Protein AF-A0AAQ3PDD6-F1 (afdb_monomer_lite)

Structure (mmCIF, N/CA/C/O backbone):
data_AF-A0AAQ3PDD6-F1
#
_entry.id   AF-A0AAQ3PDD6-F1
#
loop_
_atom_site.group_PDB
_atom_site.id
_atom_site.type_symbol
_atom_site.label_atom_id
_atom_site.label_alt_id
_atom_site.label_comp_id
_atom_site.label_asym_id
_atom_site.label_entity_id
_atom_site.label_seq_id
_atom_site.pdbx_PDB_ins_code
_atom_site.Cartn_x
_atom_site.Cartn_y
_atom_site.Cartn_z
_atom_site.occupancy
_atom_site.B_iso_or_equiv
_atom_site.auth_seq_id
_atom_site.auth_comp_id
_atom_site.auth_asym_id
_atom_site.auth_atom_id
_atom_site.pdbx_PDB_model_num
ATOM 1 N N . SER A 1 1 ? -34.899 0.647 69.703 1.00 75.62 1 SER A N 1
ATOM 2 C CA . SER A 1 1 ? -33.914 -0.409 70.017 1.00 75.62 1 SER A CA 1
ATOM 3 C C . SER A 1 1 ? -32.731 -0.296 69.057 1.00 75.62 1 SER A C 1
ATOM 5 O O . SER A 1 1 ? -32.935 -0.234 67.849 1.00 75.62 1 SER A O 1
ATOM 7 N N . GLN A 1 2 ? -31.490 -0.212 69.555 1.00 91.44 2 GLN A N 1
ATOM 8 C CA . GLN A 1 2 ? -30.294 -0.058 68.699 1.00 91.44 2 GLN A CA 1
ATOM 9 C C . GLN A 1 2 ? -30.112 -1.220 67.702 1.00 91.44 2 GLN A C 1
ATOM 11 O O . GLN A 1 2 ? -29.649 -1.022 66.580 1.00 91.44 2 GLN A O 1
ATOM 16 N N . THR A 1 3 ? -30.573 -2.413 68.074 1.00 91.62 3 THR A N 1
ATOM 17 C CA . THR A 1 3 ? -30.581 -3.625 67.246 1.00 91.62 3 THR A CA 1
ATOM 18 C C . THR A 1 3 ? -31.351 -3.447 65.937 1.00 91.62 3 THR A C 1
ATOM 20 O O . THR A 1 3 ? -30.921 -3.938 64.896 1.00 91.62 3 THR A O 1
ATOM 23 N N . PHE A 1 4 ? -32.462 -2.705 65.963 1.00 92.56 4 PHE A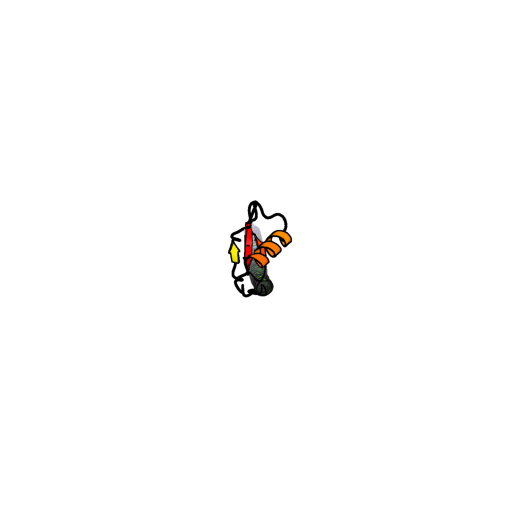 N 1
ATOM 24 C CA . PHE A 1 4 ? -33.273 -2.463 64.771 1.00 92.56 4 PHE A CA 1
ATOM 25 C C . PHE A 1 4 ? -32.537 -1.554 63.780 1.00 92.56 4 PHE A C 1
ATOM 27 O O . PHE A 1 4 ? -32.442 -1.872 62.599 1.00 92.56 4 PHE A O 1
ATOM 34 N N . ILE A 1 5 ? -31.907 -0.481 64.271 1.00 93.50 5 ILE A N 1
ATOM 35 C CA . ILE A 1 5 ? -31.090 0.424 63.445 1.00 93.50 5 ILE A CA 1
ATOM 36 C C . ILE A 1 5 ? -29.900 -0.324 62.823 1.00 93.50 5 ILE A C 1
ATOM 38 O O . ILE A 1 5 ? -29.611 -0.147 61.638 1.00 93.50 5 ILE A O 1
ATOM 42 N N . TYR A 1 6 ? -29.233 -1.193 63.590 1.00 94.62 6 TYR A N 1
ATOM 43 C CA . TYR A 1 6 ? -28.164 -2.056 63.076 1.00 94.62 6 TYR A CA 1
ATOM 44 C C . TYR A 1 6 ? -28.661 -2.977 61.953 1.00 94.62 6 TYR A C 1
ATOM 46 O O . TYR A 1 6 ? -28.019 -3.079 60.905 1.00 94.62 6 TYR A O 1
ATOM 54 N N . TYR A 1 7 ? -29.825 -3.606 62.139 1.00 94.81 7 TYR A N 1
ATOM 55 C CA . TYR A 1 7 ? -30.411 -4.499 61.143 1.00 94.81 7 TYR A CA 1
ATOM 56 C C . TYR A 1 7 ? -30.730 -3.767 59.835 1.00 94.81 7 TYR A C 1
ATOM 58 O O . TYR A 1 7 ? -30.359 -4.238 58.761 1.00 94.81 7 TYR A O 1
ATOM 66 N N . ILE A 1 8 ? -31.328 -2.575 59.919 1.00 95.12 8 ILE A N 1
ATOM 67 C CA . ILE A 1 8 ? -31.626 -1.744 58.746 1.00 95.12 8 ILE A CA 1
ATOM 68 C C . ILE A 1 8 ? -30.340 -1.341 58.009 1.00 95.12 8 ILE A C 1
ATOM 70 O O . ILE A 1 8 ? -30.255 -1.521 56.794 1.00 95.12 8 ILE A O 1
ATOM 74 N N . LYS A 1 9 ? -29.297 -0.885 58.720 1.00 96.00 9 LYS A N 1
ATOM 75 C CA . LYS A 1 9 ? -27.995 -0.564 58.100 1.00 96.00 9 LYS A CA 1
ATOM 76 C C . LYS A 1 9 ? -27.378 -1.771 57.390 1.00 96.00 9 LYS A C 1
ATOM 78 O O . LYS A 1 9 ? -26.864 -1.635 56.281 1.00 96.00 9 LYS A O 1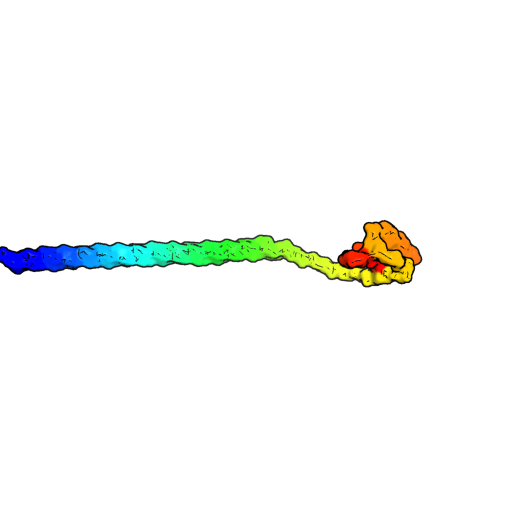
ATOM 83 N N . LYS A 1 10 ? -27.457 -2.956 58.002 1.00 95.12 10 LYS A N 1
ATOM 84 C CA . LYS A 1 10 ? -26.939 -4.202 57.423 1.00 95.12 10 LYS A CA 1
ATOM 85 C C . LYS A 1 10 ? -27.696 -4.605 56.154 1.00 95.12 10 LYS A C 1
ATOM 87 O O . LYS A 1 10 ? -27.069 -5.041 55.192 1.00 95.12 10 LYS A O 1
ATOM 92 N N . GLN A 1 11 ? -29.017 -4.433 56.127 1.00 93.00 11 GLN A N 1
ATOM 93 C CA . GLN A 1 11 ? -29.830 -4.712 54.938 1.00 93.00 11 GLN A CA 1
ATOM 94 C C . GLN A 1 11 ? -29.540 -3.727 53.800 1.00 93.00 11 GLN A C 1
ATOM 96 O O . GLN A 1 11 ? -29.344 -4.157 52.667 1.00 93.00 11 GLN A O 1
ATOM 101 N N . LEU A 1 12 ? -29.409 -2.431 54.098 1.00 93.25 12 LEU A N 1
ATOM 102 C CA . LEU A 1 12 ? -29.029 -1.421 53.101 1.00 93.25 12 LEU A CA 1
ATOM 103 C C . LEU A 1 12 ? -27.657 -1.711 52.484 1.00 93.25 12 LEU A C 1
ATOM 105 O O . LEU A 1 12 ? -27.499 -1.650 51.267 1.00 93.25 12 LEU A O 1
ATOM 109 N N . GLN A 1 13 ? -26.679 -2.088 53.312 1.00 94.75 13 GLN A N 1
ATOM 110 C CA . GLN A 1 13 ? -25.358 -2.502 52.836 1.00 94.75 13 GLN A CA 1
ATOM 111 C C . GLN A 1 13 ? -25.435 -3.734 51.927 1.00 94.75 13 GLN A C 1
ATOM 113 O O . GLN A 1 13 ? -24.847 -3.727 50.847 1.00 94.75 13 GLN A O 1
ATOM 118 N N . ARG A 1 14 ? -26.199 -4.768 52.311 1.00 94.62 14 ARG A N 1
ATOM 119 C CA . ARG A 1 14 ? -26.385 -5.957 51.463 1.00 94.62 14 ARG A CA 1
ATOM 120 C C . ARG A 1 14 ? -27.066 -5.636 50.137 1.00 94.62 14 ARG A C 1
ATOM 122 O O . ARG A 1 14 ? -26.626 -6.147 49.111 1.00 94.62 14 ARG A O 1
ATOM 129 N N . ASN A 1 15 ? -28.088 -4.784 50.144 1.00 94.00 15 ASN A N 1
ATOM 130 C CA . ASN A 1 15 ? -28.776 -4.375 48.921 1.00 94.00 15 ASN A CA 1
ATOM 131 C C . ASN A 1 15 ? -27.844 -3.579 47.999 1.00 94.00 15 ASN A C 1
ATOM 133 O O . ASN A 1 15 ? -27.753 -3.902 46.820 1.00 94.00 15 ASN A O 1
ATOM 137 N N . SER A 1 16 ? -27.075 -2.629 48.543 1.00 93.62 16 SER A N 1
ATOM 138 C CA . SER A 1 16 ? -26.097 -1.856 47.763 1.00 93.62 16 SER A CA 1
ATOM 139 C C . SER A 1 16 ? -24.997 -2.738 47.166 1.00 93.62 16 SER A C 1
ATOM 141 O O . SER A 1 16 ? -24.603 -2.542 46.018 1.00 93.62 16 SER A O 1
ATOM 143 N N . TYR A 1 17 ? -24.507 -3.728 47.917 1.00 94.38 17 TYR A N 1
ATOM 144 C CA . TYR A 1 17 ? -23.510 -4.667 47.405 1.00 94.38 17 TYR A CA 1
ATOM 145 C C . TYR A 1 17 ? -24.077 -5.541 46.279 1.00 94.38 17 TYR A C 1
ATOM 147 O O . TYR A 1 17 ? -23.438 -5.691 45.242 1.00 94.38 17 TYR A O 1
ATOM 155 N N . LYS A 1 18 ? -25.298 -6.064 46.445 1.00 93.25 18 LYS A N 1
ATOM 156 C CA . LYS A 1 18 ? -25.962 -6.900 45.436 1.00 93.25 18 LYS A CA 1
ATOM 157 C C . LYS A 1 18 ? -26.260 -6.129 44.146 1.00 93.25 18 LYS A C 1
ATOM 159 O O . LYS A 1 18 ? -26.096 -6.674 43.058 1.00 93.25 18 LYS A O 1
ATOM 164 N N . GLU A 1 19 ? -26.661 -4.865 44.260 1.00 93.88 19 GLU A N 1
ATOM 165 C CA . GLU A 1 19 ? -26.889 -3.986 43.108 1.00 93.88 19 GLU A CA 1
ATOM 166 C C . GLU A 1 19 ? -25.590 -3.717 42.338 1.00 93.88 19 GLU A C 1
ATOM 168 O O . GLU A 1 19 ? -25.552 -3.884 41.120 1.00 93.88 19 GLU A O 1
ATOM 173 N N . LYS A 1 20 ? -24.495 -3.411 43.049 1.00 92.19 20 LYS A N 1
ATOM 174 C CA . LYS A 1 20 ? -23.162 -3.242 42.445 1.00 92.19 20 LYS A CA 1
ATOM 175 C C . LYS A 1 20 ? -22.673 -4.506 41.745 1.00 92.19 20 LYS A C 1
ATOM 177 O O . LYS A 1 20 ? -22.137 -4.418 40.647 1.00 92.19 20 LYS A O 1
ATOM 182 N N . ASP A 1 21 ? -22.857 -5.669 42.360 1.00 93.44 21 ASP A N 1
ATOM 183 C CA . ASP A 1 21 ? -22.446 -6.947 41.777 1.00 93.44 21 ASP A CA 1
ATOM 184 C C . ASP A 1 21 ? -23.240 -7.271 40.502 1.00 93.44 21 ASP A C 1
ATOM 186 O O . ASP A 1 21 ? -22.669 -7.622 39.469 1.00 93.44 21 ASP A O 1
ATOM 190 N N . THR A 1 22 ? -24.555 -7.028 40.533 1.00 93.31 22 THR A N 1
ATOM 191 C CA . THR A 1 22 ? -25.422 -7.200 39.360 1.00 93.31 22 THR A CA 1
ATOM 192 C C . THR A 1 22 ? -24.987 -6.263 38.230 1.00 93.31 22 THR A C 1
ATOM 194 O O . THR A 1 22 ? -24.779 -6.722 37.107 1.00 93.31 22 THR A O 1
ATOM 197 N N . LEU A 1 23 ? -24.745 -4.982 38.532 1.00 92.88 23 LEU A N 1
ATOM 198 C CA . LEU A 1 23 ? -24.272 -3.992 37.561 1.00 92.88 23 LEU A CA 1
ATOM 199 C C . LEU A 1 23 ? -22.915 -4.377 36.954 1.00 92.88 23 LEU A C 1
ATOM 201 O O . LEU A 1 23 ? -22.742 -4.308 35.739 1.00 92.88 23 LEU A O 1
ATOM 205 N N . ASN A 1 24 ? -21.968 -4.831 37.776 1.00 92.06 24 ASN A N 1
ATOM 206 C CA . ASN A 1 24 ? -20.657 -5.279 37.311 1.00 92.06 24 ASN A CA 1
ATOM 207 C C . ASN A 1 24 ? -20.764 -6.523 36.418 1.00 92.06 24 ASN A C 1
ATOM 209 O O . ASN A 1 24 ? -20.043 -6.634 35.426 1.00 92.06 24 ASN A O 1
ATOM 213 N N . SER A 1 25 ? -21.677 -7.445 36.737 1.00 90.88 25 SER A N 1
ATOM 214 C CA . SER A 1 25 ? -21.911 -8.643 35.929 1.00 90.88 25 SER A CA 1
ATOM 215 C C . SER A 1 25 ? -22.490 -8.310 34.547 1.00 90.88 25 SER A C 1
ATOM 217 O O . SER A 1 25 ? -22.036 -8.860 33.541 1.00 90.88 25 SER A O 1
ATOM 219 N N . GLU A 1 26 ? -23.422 -7.357 34.479 1.00 92.94 26 GLU A N 1
ATOM 220 C CA . GLU A 1 26 ? -24.015 -6.866 33.233 1.00 92.94 26 GLU A CA 1
ATOM 221 C C . GLU A 1 26 ? -22.992 -6.075 32.407 1.00 92.94 26 GLU A C 1
ATOM 223 O O . GLU A 1 26 ? -22.848 -6.314 31.207 1.00 92.94 26 GLU A O 1
ATOM 228 N N . LEU A 1 27 ? -22.191 -5.218 33.050 1.00 88.44 27 LEU A N 1
ATOM 229 C CA . LEU A 1 27 ? -21.112 -4.476 32.392 1.00 88.44 27 LEU A CA 1
ATOM 230 C C . LEU A 1 27 ? -20.052 -5.419 31.802 1.00 88.44 27 LEU A C 1
ATOM 232 O O . LEU A 1 27 ? -19.606 -5.227 30.670 1.00 88.44 27 LEU A O 1
ATOM 236 N N . ALA A 1 28 ? -19.686 -6.482 32.524 1.00 87.69 28 ALA A N 1
ATOM 237 C CA . ALA A 1 28 ? -18.759 -7.498 32.032 1.00 87.69 28 ALA A CA 1
ATOM 238 C C . ALA A 1 28 ? -19.333 -8.295 30.846 1.00 87.69 28 ALA A C 1
ATOM 240 O O . ALA A 1 28 ? -18.590 -8.653 29.929 1.00 87.69 28 ALA A O 1
ATOM 241 N N . ARG A 1 29 ? -20.646 -8.570 30.829 1.00 87.88 29 ARG A N 1
ATOM 242 C CA . ARG A 1 29 ? -21.328 -9.191 29.677 1.00 87.88 29 ARG A CA 1
ATOM 243 C C . ARG A 1 29 ? -21.331 -8.257 28.468 1.00 87.88 29 ARG A C 1
ATOM 245 O O . ARG A 1 29 ? -20.927 -8.685 27.388 1.00 87.88 29 ARG A O 1
ATOM 252 N N . ALA A 1 30 ? -21.700 -6.990 28.654 1.00 79.38 30 ALA A N 1
ATOM 253 C CA . ALA A 1 30 ? -21.706 -5.980 27.597 1.00 79.38 30 ALA A CA 1
ATOM 254 C C . ALA A 1 30 ? -20.305 -5.765 26.996 1.00 79.38 30 ALA A C 1
ATOM 256 O O . ALA A 1 30 ? -20.150 -5.781 25.777 1.00 79.38 30 ALA A O 1
ATOM 257 N N . SER A 1 31 ? -19.272 -5.674 27.843 1.00 82.44 31 SER A N 1
ATOM 258 C CA . SER A 1 31 ? -17.872 -5.548 27.416 1.00 82.44 31 SER A CA 1
ATOM 259 C C . SER A 1 31 ? -17.379 -6.767 26.623 1.00 82.44 31 SER A C 1
ATOM 261 O O . SER A 1 31 ? -16.678 -6.625 25.624 1.00 82.44 31 SER A O 1
ATOM 263 N N . LYS A 1 32 ? -17.772 -7.989 27.003 1.00 80.06 32 LYS A N 1
ATOM 264 C CA . LYS A 1 32 ? -17.434 -9.189 26.217 1.00 80.06 32 LYS A CA 1
ATOM 265 C C . LYS A 1 32 ? -18.098 -9.179 24.841 1.00 80.06 32 LYS A C 1
ATOM 267 O O . LYS A 1 32 ? -17.467 -9.593 23.871 1.00 80.06 32 LYS A O 1
ATOM 272 N N . ILE A 1 33 ? -19.347 -8.718 24.752 1.00 74.12 33 ILE A N 1
ATOM 273 C CA . ILE A 1 33 ? -20.077 -8.611 23.482 1.00 74.12 33 ILE A CA 1
ATOM 274 C C . ILE A 1 33 ? -19.424 -7.559 22.576 1.00 74.12 33 ILE A C 1
ATOM 276 O O . ILE A 1 33 ? -19.207 -7.848 21.399 1.00 74.12 33 ILE A O 1
ATOM 280 N N . SER A 1 34 ? -19.044 -6.391 23.109 1.00 71.50 34 SER A N 1
ATOM 281 C CA . SER A 1 34 ? -18.368 -5.345 22.329 1.00 71.50 34 SER A CA 1
ATOM 282 C C . SER A 1 34 ? -17.003 -5.809 21.807 1.00 71.50 34 SER A C 1
ATOM 284 O O . SER A 1 34 ? -16.747 -5.718 20.609 1.00 71.50 34 SER A O 1
ATOM 286 N N . VAL A 1 35 ? -16.173 -6.432 22.653 1.00 68.19 35 VAL A N 1
ATOM 287 C CA . VAL A 1 35 ? -14.857 -6.963 22.242 1.00 68.19 35 VAL A CA 1
ATOM 288 C C . VAL A 1 35 ? -14.993 -8.113 21.234 1.00 68.19 35 VAL A C 1
ATOM 290 O O . VAL A 1 35 ? -14.193 -8.235 20.304 1.00 68.19 35 VAL A O 1
ATOM 293 N N . ALA A 1 36 ? -16.002 -8.978 21.384 1.00 65.88 36 ALA A N 1
ATOM 294 C CA . ALA A 1 36 ? -16.262 -10.049 20.423 1.00 65.88 36 ALA A CA 1
ATOM 295 C C . ALA A 1 36 ? -16.725 -9.511 19.059 1.00 65.88 36 ALA A C 1
ATOM 297 O O . ALA A 1 36 ? -16.385 -10.100 18.031 1.00 65.88 36 ALA A O 1
ATOM 298 N N . MET A 1 37 ? -17.482 -8.409 19.042 1.00 63.75 37 MET A N 1
ATOM 299 C CA . MET A 1 37 ? -17.897 -7.724 17.817 1.00 63.75 37 MET A CA 1
ATOM 300 C C . MET A 1 37 ? -16.690 -7.111 17.093 1.00 63.75 37 MET A C 1
ATOM 302 O O . MET A 1 37 ? -16.530 -7.352 15.899 1.00 63.75 37 MET A O 1
ATOM 306 N N . GLU A 1 38 ? -15.796 -6.426 17.814 1.00 68.88 38 GLU A N 1
ATOM 307 C CA . GLU A 1 38 ? -14.590 -5.791 17.254 1.00 68.88 38 GLU A CA 1
ATOM 308 C C . GLU A 1 38 ? -13.600 -6.795 16.645 1.00 68.88 38 GLU A C 1
ATOM 310 O O . GLU A 1 38 ? -13.052 -6.573 15.567 1.00 68.88 38 GLU A O 1
ATOM 315 N N . ARG A 1 39 ? -13.383 -7.950 17.285 1.00 72.44 39 ARG A N 1
ATOM 316 C CA . ARG A 1 39 ? -12.471 -8.974 16.737 1.00 72.44 39 ARG A CA 1
ATOM 317 C C . ARG A 1 39 ? -12.987 -9.577 15.431 1.00 72.44 39 ARG A C 1
ATOM 319 O O . ARG A 1 39 ? -12.197 -9.875 14.538 1.00 72.44 39 ARG A O 1
ATOM 326 N N . LYS A 1 40 ? -14.305 -9.765 15.317 1.00 76.06 40 LYS A N 1
ATOM 327 C CA . LYS A 1 40 ? -14.937 -10.323 14.114 1.00 76.06 40 LYS A CA 1
ATOM 328 C C . LYS A 1 40 ? -14.925 -9.323 12.964 1.00 76.06 40 LYS A C 1
ATOM 330 O O . LYS A 1 40 ? -14.620 -9.715 11.843 1.00 76.06 40 LYS A O 1
ATOM 335 N N . THR A 1 41 ? -15.206 -8.048 13.230 1.00 81.31 41 THR A N 1
ATOM 336 C CA . THR A 1 41 ? -15.176 -7.008 12.194 1.00 81.31 41 THR A CA 1
ATOM 337 C C . THR A 1 41 ? -13.771 -6.794 11.646 1.00 81.31 41 THR A C 1
ATOM 339 O O . THR A 1 41 ? -13.618 -6.749 10.429 1.00 81.31 41 THR A O 1
ATOM 342 N N . LEU A 1 42 ? -12.738 -6.760 12.496 1.00 83.25 42 LEU A N 1
ATOM 343 C CA . LEU A 1 42 ? -11.347 -6.622 12.044 1.00 83.25 42 LEU A CA 1
ATOM 344 C C . LEU A 1 42 ? -10.899 -7.800 11.167 1.00 83.25 42 LEU A C 1
ATOM 346 O O . LEU A 1 42 ? -10.285 -7.586 10.124 1.00 83.25 42 LEU A O 1
ATOM 350 N N . ALA A 1 43 ? -11.248 -9.033 11.549 1.00 86.50 43 ALA A N 1
ATOM 351 C CA . ALA A 1 43 ? -10.928 -10.223 10.760 1.00 86.50 43 ALA A CA 1
ATOM 352 C C . ALA A 1 43 ? -11.619 -10.213 9.385 1.00 86.50 43 ALA A C 1
ATOM 354 O O . ALA A 1 43 ? -10.984 -10.506 8.373 1.00 86.50 43 ALA A O 1
ATOM 355 N N . ILE A 1 44 ? -12.901 -9.833 9.338 1.00 87.50 44 ILE A N 1
ATOM 356 C CA . ILE A 1 44 ? -13.664 -9.715 8.087 1.00 87.50 44 ILE A CA 1
ATOM 357 C C . ILE A 1 44 ? -13.065 -8.621 7.196 1.00 87.50 44 ILE A C 1
ATOM 359 O O . ILE A 1 44 ? -12.848 -8.845 6.008 1.00 87.50 44 ILE A O 1
ATOM 363 N N . MET A 1 45 ? -12.751 -7.455 7.762 1.00 85.12 45 MET A N 1
ATOM 364 C CA . MET A 1 45 ? -12.185 -6.330 7.018 1.00 85.12 45 MET A CA 1
ATOM 365 C C . MET A 1 45 ? -10.807 -6.671 6.429 1.00 85.12 45 MET A C 1
ATOM 367 O O . MET A 1 45 ? -10.536 -6.357 5.272 1.00 85.12 45 MET A O 1
ATOM 371 N N . PHE A 1 46 ? -9.963 -7.373 7.193 1.00 86.12 46 PHE A N 1
ATOM 372 C CA . PHE A 1 46 ? -8.669 -7.864 6.719 1.00 86.12 46 PHE A CA 1
ATOM 373 C C . PHE A 1 46 ? -8.821 -8.896 5.593 1.00 86.12 46 PHE A C 1
ATOM 375 O O . PHE A 1 46 ? -8.112 -8.819 4.593 1.00 86.12 46 PHE A O 1
ATOM 382 N N . PHE A 1 47 ? -9.782 -9.818 5.709 1.00 87.44 47 PHE A N 1
ATOM 383 C CA . PHE A 1 47 ? -10.079 -10.787 4.653 1.00 87.44 47 PHE A CA 1
ATOM 384 C C . PHE A 1 47 ? -10.513 -10.102 3.348 1.00 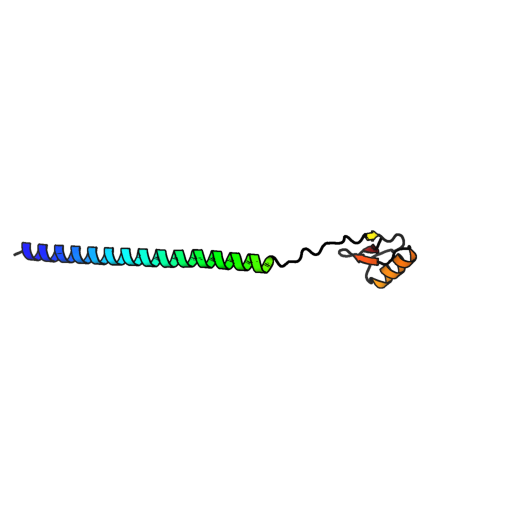87.44 47 PHE A C 1
ATOM 386 O O . PHE A 1 47 ? -9.978 -10.418 2.289 1.00 87.44 47 PHE A O 1
ATOM 393 N N . PHE A 1 48 ? -11.417 -9.118 3.416 1.00 84.56 48 PHE A N 1
ATOM 394 C CA . PHE A 1 48 ? -11.813 -8.336 2.239 1.00 84.56 48 PHE A CA 1
ATOM 395 C C . PHE A 1 48 ? -10.635 -7.589 1.609 1.00 84.56 48 PHE A C 1
ATOM 397 O O . PHE A 1 48 ? -10.514 -7.575 0.387 1.00 84.56 48 PHE A O 1
ATOM 404 N N . LEU A 1 49 ? -9.747 -7.008 2.421 1.00 84.44 49 LEU A N 1
ATOM 405 C CA . LEU A 1 49 ? -8.558 -6.316 1.924 1.00 84.44 49 LEU A CA 1
ATOM 406 C C . LEU A 1 49 ? -7.624 -7.264 1.158 1.00 84.44 49 LEU A C 1
ATOM 408 O O . LEU A 1 49 ? -7.159 -6.908 0.079 1.00 84.44 49 LEU A O 1
ATOM 412 N N . LEU A 1 50 ? -7.410 -8.485 1.662 1.00 84.00 50 LEU A N 1
ATOM 413 C CA . LEU A 1 50 ? -6.623 -9.501 0.957 1.00 84.00 50 LEU A CA 1
ATOM 414 C C . LEU A 1 50 ? -7.251 -9.880 -0.388 1.00 84.00 50 LEU A C 1
ATOM 416 O O . LEU A 1 50 ? -6.541 -9.896 -1.392 1.00 84.00 50 LEU A O 1
ATOM 420 N N . VAL A 1 51 ? -8.565 -10.130 -0.424 1.00 84.56 51 VAL A N 1
ATOM 421 C CA . VAL A 1 51 ? -9.280 -10.468 -1.667 1.00 84.56 51 VAL A CA 1
ATOM 422 C C . VAL A 1 51 ? -9.171 -9.337 -2.692 1.00 84.56 51 VAL A C 1
ATOM 424 O O . VAL A 1 51 ? -8.837 -9.606 -3.838 1.00 84.56 51 VAL A O 1
ATOM 427 N N . LEU A 1 52 ? -9.350 -8.076 -2.281 1.00 78.69 52 LEU A N 1
ATOM 428 C CA . LEU A 1 52 ? -9.223 -6.910 -3.169 1.00 78.69 52 LEU A CA 1
ATOM 429 C C . LEU A 1 52 ? -7.812 -6.744 -3.759 1.00 78.69 52 LEU A C 1
ATOM 431 O O . LEU A 1 52 ? -7.661 -6.197 -4.847 1.00 78.69 52 LEU A O 1
ATOM 435 N N . THR A 1 53 ? -6.773 -7.192 -3.050 1.00 73.06 53 THR A N 1
ATOM 436 C CA . THR A 1 53 ? -5.382 -7.145 -3.539 1.00 73.06 53 THR A CA 1
ATOM 437 C C . THR A 1 53 ? -4.954 -8.387 -4.321 1.00 73.06 53 THR A C 1
ATOM 439 O O . THR A 1 53 ? -3.916 -8.357 -4.979 1.00 73.06 53 THR A O 1
ATOM 442 N N . ALA A 1 54 ? -5.719 -9.480 -4.273 1.00 68.38 54 ALA A N 1
ATOM 443 C CA . ALA A 1 54 ? -5.361 -10.725 -4.952 1.00 68.38 54 ALA A CA 1
ATOM 444 C C . ALA A 1 54 ? -5.454 -10.612 -6.488 1.00 68.38 54 ALA A C 1
ATOM 446 O O . ALA A 1 54 ? -4.769 -11.349 -7.193 1.00 68.38 54 ALA A O 1
ATOM 447 N N . ASP A 1 55 ? -6.226 -9.648 -7.001 1.00 60.84 55 ASP A N 1
ATOM 448 C CA . ASP A 1 55 ? -6.357 -9.340 -8.432 1.00 60.84 55 ASP A CA 1
ATOM 449 C C . ASP A 1 55 ? -5.181 -8.532 -9.008 1.00 60.84 55 ASP A C 1
ATOM 451 O O . ASP A 1 55 ? -5.242 -8.063 -10.149 1.00 60.84 55 ASP A O 1
ATOM 455 N N . VAL A 1 56 ? -4.078 -8.360 -8.265 1.00 60.66 56 VAL A N 1
ATOM 456 C CA . VAL A 1 56 ? -2.830 -7.858 -8.852 1.00 60.66 56 VAL A CA 1
ATOM 457 C C . VAL A 1 56 ? -2.263 -8.966 -9.731 1.00 60.66 56 VAL A C 1
ATOM 459 O O . VAL A 1 56 ? -1.413 -9.757 -9.326 1.00 60.66 56 VAL A O 1
ATOM 462 N N . CYS A 1 57 ? -2.800 -9.016 -10.951 1.00 54.25 57 CYS A N 1
ATOM 463 C CA . CYS A 1 57 ? -2.316 -9.754 -12.095 1.00 54.25 57 CYS A CA 1
ATOM 464 C C . CYS A 1 57 ? -0.798 -9.871 -12.013 1.00 54.25 57 CYS A C 1
ATOM 466 O O . CYS A 1 57 ? -0.081 -8.877 -12.172 1.00 54.25 57 CYS A O 1
ATOM 468 N N . VAL A 1 58 ? -0.308 -11.093 -11.807 1.00 57.12 58 VAL A N 1
ATOM 469 C CA . VAL A 1 58 ? 1.053 -11.444 -12.187 1.00 57.12 58 VAL A CA 1
ATOM 470 C C . VAL A 1 58 ? 1.088 -11.252 -13.697 1.00 57.12 58 VAL A C 1
ATOM 472 O O . VAL A 1 58 ? 0.765 -12.158 -14.464 1.00 57.12 58 VAL A O 1
ATOM 475 N N . LYS A 1 59 ? 1.401 -10.030 -14.140 1.00 55.50 59 LYS A N 1
ATOM 476 C CA . LYS A 1 59 ? 1.849 -9.801 -15.503 1.00 55.50 59 LYS A CA 1
ATOM 477 C C . LYS A 1 59 ? 3.039 -10.730 -15.638 1.00 55.50 59 LYS A C 1
ATOM 479 O O . LYS A 1 59 ? 4.054 -10.520 -14.977 1.00 55.50 59 LYS A O 1
ATOM 484 N N . LYS A 1 60 ? 2.875 -11.804 -16.413 1.00 52.75 60 LYS A N 1
ATOM 485 C CA . LYS A 1 60 ? 4.005 -12.550 -16.950 1.00 52.75 60 LYS A CA 1
ATOM 486 C C . LYS A 1 60 ? 4.927 -11.483 -17.523 1.00 52.75 60 LYS A C 1
ATOM 488 O O . LYS A 1 60 ? 4.571 -10.839 -18.504 1.00 52.75 60 LYS A O 1
ATOM 493 N N . ALA A 1 61 ? 6.042 -11.230 -16.852 1.00 57.59 61 ALA A N 1
ATOM 494 C CA . ALA A 1 61 ? 7.142 -10.535 -17.474 1.00 57.59 61 ALA A CA 1
ATOM 495 C C . ALA A 1 61 ? 7.672 -11.536 -18.498 1.00 57.59 61 ALA A C 1
ATOM 497 O O . ALA A 1 61 ? 8.512 -12.377 -18.185 1.00 57.59 61 ALA A O 1
ATOM 498 N N . GLU A 1 62 ? 7.078 -11.532 -19.689 1.00 58.97 62 GLU A N 1
ATOM 499 C CA . GLU A 1 62 ? 7.829 -11.889 -20.880 1.00 58.97 62 GLU A CA 1
ATOM 500 C C . GLU A 1 62 ? 9.009 -10.924 -20.848 1.00 58.97 62 GLU A C 1
ATOM 502 O O . GLU A 1 62 ? 8.849 -9.712 -20.973 1.00 58.97 62 GLU A O 1
ATOM 507 N N . ALA A 1 63 ? 10.156 -11.435 -20.408 1.00 66.44 63 ALA A N 1
ATOM 508 C CA . ALA A 1 63 ? 11.355 -10.636 -20.315 1.00 66.44 63 ALA A CA 1
ATOM 509 C C . ALA A 1 63 ? 11.788 -10.382 -21.754 1.00 66.44 63 ALA A C 1
ATOM 511 O O . ALA A 1 63 ? 12.451 -11.228 -22.353 1.00 66.44 63 ALA A O 1
ATOM 512 N N . ASP A 1 64 ? 11.353 -9.256 -22.312 1.00 74.56 64 ASP A N 1
ATOM 513 C CA . ASP A 1 64 ? 11.904 -8.756 -23.561 1.00 74.56 64 ASP A CA 1
ATOM 514 C C . ASP A 1 64 ? 13.428 -8.695 -23.398 1.00 74.56 64 ASP A C 1
ATOM 516 O O . ASP A 1 64 ? 13.958 -8.236 -22.375 1.00 74.56 64 ASP A O 1
ATOM 520 N N . CYS A 1 65 ? 14.147 -9.246 -24.370 1.00 83.88 65 CYS A N 1
ATOM 521 C CA . CYS A 1 65 ? 15.597 -9.240 -24.353 1.00 83.88 65 CYS A CA 1
ATOM 522 C C . CYS A 1 65 ? 16.056 -7.809 -24.659 1.00 83.88 65 CYS A C 1
ATOM 524 O O . CYS A 1 65 ? 15.692 -7.242 -25.684 1.00 83.88 65 CYS A O 1
ATOM 526 N N . TYR A 1 66 ? 16.851 -7.211 -23.766 1.00 90.44 66 TYR A N 1
ATOM 527 C CA . TYR A 1 66 ? 17.392 -5.863 -23.950 1.00 90.44 66 TYR A CA 1
ATOM 528 C C . TYR A 1 66 ? 18.919 -5.891 -23.976 1.00 90.44 66 TYR A C 1
ATOM 530 O O . TYR A 1 66 ? 19.561 -6.373 -23.041 1.00 90.44 66 TYR A O 1
ATOM 538 N N . THR A 1 67 ? 19.509 -5.306 -25.016 1.00 91.00 67 THR A N 1
ATOM 539 C CA . THR A 1 67 ? 20.958 -5.133 -25.173 1.00 91.00 67 THR A CA 1
ATOM 540 C C . THR A 1 67 ? 21.302 -3.656 -25.369 1.00 91.00 67 THR A C 1
ATOM 542 O O . THR A 1 67 ? 20.579 -2.953 -26.071 1.00 91.00 67 THR A O 1
ATOM 545 N N . PRO A 1 68 ? 22.374 -3.120 -24.762 1.00 92.00 68 PRO A N 1
ATOM 546 C CA . PRO A 1 68 ? 22.789 -1.746 -25.028 1.00 92.00 68 PRO A CA 1
ATOM 547 C C . PRO A 1 68 ? 23.192 -1.572 -26.498 1.00 92.00 68 PRO A C 1
ATOM 549 O O . PRO A 1 68 ? 23.885 -2.422 -27.057 1.00 92.00 68 PRO A O 1
ATOM 552 N N . SER A 1 69 ? 22.799 -0.448 -27.099 1.00 91.94 69 SER A N 1
ATOM 553 C CA . SER A 1 69 ? 23.221 -0.097 -28.461 1.00 91.94 69 SER A CA 1
ATOM 554 C C . SER A 1 69 ? 24.744 0.064 -28.548 1.00 91.94 69 SER A C 1
ATOM 556 O O . SER A 1 69 ? 25.369 0.684 -27.681 1.00 91.94 69 SER A O 1
ATOM 558 N N . ALA A 1 70 ? 25.341 -0.458 -29.621 1.00 90.94 70 ALA A N 1
ATOM 559 C CA . ALA A 1 70 ? 26.780 -0.368 -29.867 1.00 90.94 70 ALA A CA 1
ATOM 560 C C . ALA A 1 70 ? 27.208 1.007 -30.410 1.00 90.94 70 ALA A C 1
ATOM 562 O O . ALA A 1 70 ? 28.343 1.443 -30.191 1.00 90.94 70 ALA A O 1
ATOM 563 N N . HIS A 1 71 ? 26.315 1.705 -31.121 1.00 89.62 71 HIS A N 1
ATOM 564 C CA . HIS A 1 71 ? 26.629 2.962 -31.803 1.00 89.62 71 HIS A CA 1
ATOM 565 C C . HIS A 1 71 ? 25.974 4.203 -31.184 1.00 89.62 71 HIS A C 1
ATOM 567 O O . HIS A 1 71 ? 26.367 5.325 -31.525 1.00 89.62 71 HIS A O 1
ATOM 573 N N . PHE A 1 72 ? 25.010 4.051 -30.272 1.00 89.62 72 PHE A N 1
ATOM 574 C CA . PHE A 1 72 ? 24.379 5.180 -29.591 1.00 89.62 72 PHE A CA 1
ATOM 575 C C . PHE A 1 72 ? 25.316 5.793 -28.542 1.00 89.62 72 PHE A C 1
ATOM 577 O O . PHE A 1 72 ? 25.795 5.122 -27.630 1.00 89.62 72 PHE A O 1
ATOM 584 N N . LYS A 1 73 ? 25.566 7.103 -28.649 1.00 86.81 73 LYS A N 1
ATOM 585 C CA . LYS A 1 73 ? 26.456 7.845 -27.744 1.00 86.81 73 LYS A CA 1
ATOM 586 C C . LYS A 1 73 ? 25.685 8.906 -26.969 1.00 86.81 73 LYS A C 1
ATOM 588 O O . LYS A 1 73 ? 24.910 9.661 -27.547 1.00 86.81 73 LYS A O 1
ATOM 593 N N . GLY A 1 74 ? 25.985 9.017 -25.678 1.00 87.00 74 GLY A N 1
ATOM 594 C CA . GLY A 1 74 ? 25.418 10.040 -24.800 1.00 87.00 74 GLY A CA 1
ATOM 595 C C . GLY A 1 74 ? 24.103 9.632 -24.135 1.00 87.00 74 GLY A C 1
ATOM 596 O O . GLY A 1 74 ? 23.709 8.466 -24.136 1.00 87.00 74 GLY A O 1
ATOM 597 N N . ALA A 1 75 ? 23.454 10.613 -23.509 1.00 88.94 75 ALA A N 1
ATOM 598 C CA . ALA A 1 75 ? 22.203 10.424 -22.789 1.00 88.94 75 ALA A CA 1
ATOM 599 C C . ALA A 1 75 ? 21.014 10.312 -23.754 1.00 88.94 75 ALA A C 1
ATOM 601 O O . ALA A 1 75 ? 20.849 11.115 -24.671 1.00 88.94 75 ALA A O 1
ATOM 602 N N . CYS A 1 76 ? 20.161 9.323 -23.520 1.00 91.44 76 CYS A N 1
ATOM 603 C CA . CYS A 1 76 ? 18.983 9.056 -24.326 1.00 91.44 76 CYS A CA 1
ATOM 604 C C . CYS A 1 76 ? 17.819 9.959 -23.875 1.00 91.44 76 CYS A C 1
ATOM 606 O 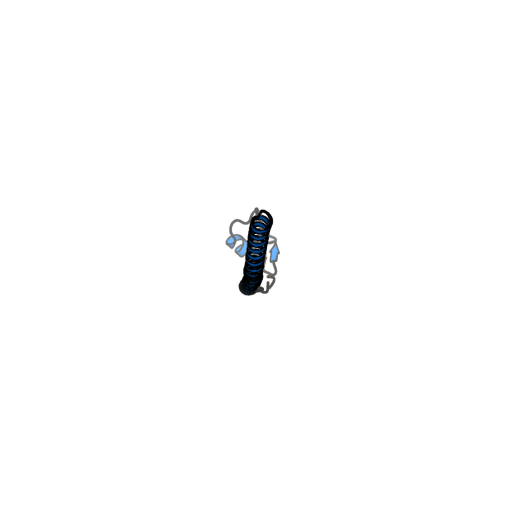O . CYS A 1 76 ? 17.227 9.770 -22.810 1.00 91.44 76 CYS A O 1
ATOM 608 N N . PHE A 1 77 ? 17.496 10.983 -24.666 1.00 88.62 77 PHE A N 1
ATOM 609 C CA . PHE A 1 77 ? 16.383 11.902 -24.372 1.00 88.62 77 PHE A CA 1
ATOM 610 C C . PHE A 1 77 ? 15.120 11.608 -25.185 1.00 88.62 77 PHE A C 1
ATOM 612 O O . PHE A 1 77 ? 14.018 11.921 -24.739 1.00 88.62 77 PHE A O 1
ATOM 619 N N . GLN A 1 78 ? 15.271 10.962 -26.337 1.00 88.75 78 GLN A N 1
ATOM 620 C CA . GLN A 1 78 ? 14.184 10.654 -27.256 1.00 88.75 78 GLN A CA 1
ATOM 621 C C . GLN A 1 78 ? 14.319 9.208 -27.728 1.00 88.75 78 GLN A C 1
ATOM 623 O O . GLN A 1 78 ? 15.337 8.846 -28.323 1.00 88.75 78 GLN A O 1
ATOM 628 N N . SER A 1 79 ? 13.295 8.395 -27.456 1.00 91.00 79 SER A N 1
ATOM 629 C CA . SER A 1 79 ? 13.291 6.973 -27.812 1.00 91.00 79 SER A CA 1
ATOM 630 C C . SER A 1 79 ? 13.305 6.750 -29.324 1.00 91.00 79 SER A C 1
ATOM 632 O O . SER A 1 79 ? 13.916 5.787 -29.756 1.00 91.00 79 SER A O 1
ATOM 634 N N . ASP A 1 80 ? 12.757 7.660 -30.138 1.00 93.19 80 ASP A N 1
ATOM 635 C CA . ASP A 1 80 ? 12.773 7.534 -31.608 1.00 93.19 80 ASP A CA 1
ATOM 636 C C . ASP A 1 80 ? 14.198 7.466 -32.176 1.00 93.19 80 ASP A C 1
ATOM 638 O O . ASP A 1 80 ? 14.485 6.662 -33.060 1.00 93.19 80 ASP A O 1
ATOM 642 N N . ASN A 1 81 ? 15.118 8.265 -31.622 1.00 92.00 81 ASN A N 1
ATOM 643 C CA . ASN A 1 81 ? 16.525 8.257 -32.031 1.00 92.00 81 ASN A CA 1
ATOM 644 C C . AS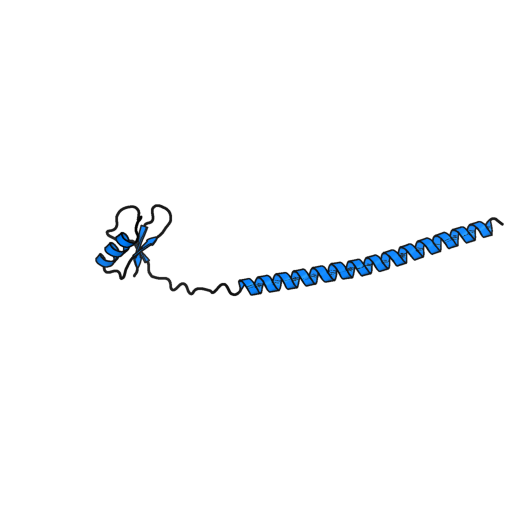N A 1 81 ? 17.212 6.946 -31.634 1.00 92.00 81 ASN A C 1
ATOM 646 O O . ASN A 1 81 ? 18.045 6.432 -32.378 1.00 92.00 81 ASN A O 1
ATOM 650 N N . CYS A 1 82 ? 16.856 6.402 -30.469 1.00 94.25 82 CYS A N 1
ATOM 651 C CA . CYS A 1 82 ? 17.330 5.095 -30.029 1.00 94.25 82 CYS A CA 1
ATOM 652 C C . CYS A 1 82 ? 16.776 3.978 -30.922 1.00 94.25 82 CYS A C 1
ATOM 654 O O . CYS A 1 82 ? 17.545 3.173 -31.437 1.00 94.25 82 CYS A O 1
ATOM 656 N N . ASN A 1 83 ? 15.472 3.992 -31.200 1.00 95.06 83 ASN A N 1
ATOM 657 C CA . ASN A 1 83 ? 14.802 3.023 -32.056 1.00 95.06 83 ASN A CA 1
ATOM 658 C C . ASN A 1 83 ? 15.389 3.006 -33.473 1.00 95.06 83 ASN A C 1
ATOM 660 O O . ASN A 1 83 ? 15.690 1.942 -34.015 1.00 95.06 83 ASN A O 1
ATOM 664 N N . TYR A 1 84 ? 15.613 4.188 -34.054 1.00 94.62 84 TYR A N 1
ATOM 665 C CA . TYR A 1 84 ? 16.249 4.322 -35.361 1.00 94.62 84 TYR A CA 1
ATOM 666 C C . TYR A 1 84 ? 17.660 3.719 -35.375 1.00 94.62 84 TYR A C 1
ATOM 668 O O . TYR A 1 84 ? 18.000 2.981 -36.296 1.00 94.62 84 TYR A O 1
ATOM 676 N N . GLN A 1 85 ? 18.472 3.970 -34.342 1.00 94.38 85 GLN A N 1
ATOM 677 C CA . GLN A 1 85 ? 19.823 3.406 -34.250 1.00 94.38 85 GLN A CA 1
ATOM 678 C C . GLN A 1 85 ? 19.807 1.888 -34.047 1.00 94.38 85 GLN A C 1
ATOM 680 O O . GLN A 1 85 ? 20.517 1.185 -34.760 1.00 94.38 85 GLN A O 1
ATOM 685 N N . CYS A 1 86 ? 18.945 1.370 -33.172 1.00 95.19 86 CYS A N 1
ATOM 686 C CA . CYS A 1 86 ? 18.783 -0.067 -32.960 1.00 95.19 86 CYS A CA 1
ATOM 687 C C . CYS A 1 86 ? 18.327 -0.794 -34.233 1.00 95.19 86 CYS A C 1
ATOM 689 O O . CYS A 1 86 ? 18.877 -1.836 -34.581 1.00 95.19 86 CYS A O 1
ATOM 691 N N . THR A 1 87 ? 17.413 -0.197 -35.003 1.00 94.62 87 THR A N 1
ATOM 692 C CA . THR A 1 87 ? 16.993 -0.751 -36.302 1.00 94.62 87 THR A CA 1
ATOM 693 C C . THR A 1 87 ? 18.170 -0.851 -37.281 1.00 94.62 87 THR A C 1
ATOM 695 O O . THR A 1 87 ? 18.291 -1.824 -38.022 1.00 94.62 87 THR A O 1
ATOM 698 N N . ARG A 1 88 ? 19.093 0.123 -37.265 1.00 95.06 88 ARG A N 1
ATOM 699 C CA . ARG A 1 88 ? 20.322 0.089 -38.083 1.00 95.06 88 ARG A CA 1
ATOM 700 C C . ARG A 1 88 ? 21.374 -0.895 -37.573 1.00 95.06 88 ARG A C 1
ATOM 702 O O . ARG A 1 88 ? 22.222 -1.314 -38.353 1.00 95.06 88 ARG A O 1
ATOM 709 N N . GLU A 1 89 ? 21.309 -1.260 -36.299 1.00 93.31 89 GLU A N 1
ATOM 710 C CA . GLU A 1 89 ? 22.129 -2.305 -35.678 1.00 93.31 89 GLU A CA 1
ATOM 711 C C . GLU A 1 89 ? 21.600 -3.721 -35.963 1.00 93.31 89 GLU A C 1
ATOM 713 O O . GLU A 1 89 ? 22.277 -4.698 -35.655 1.00 93.31 89 GLU A O 1
ATOM 718 N N . GLY A 1 90 ? 20.433 -3.844 -36.608 1.00 93.25 90 GLY A N 1
ATOM 719 C CA . GLY A 1 90 ? 19.801 -5.128 -36.925 1.00 93.25 90 GLY A CA 1
ATOM 720 C C . GLY A 1 90 ? 18.830 -5.623 -35.852 1.00 93.25 90 GLY A C 1
ATOM 721 O O . GLY A 1 90 ? 18.369 -6.759 -35.927 1.00 93.25 90 GLY A O 1
ATOM 722 N N . HIS A 1 91 ? 18.502 -4.777 -34.875 1.00 93.38 91 HIS A N 1
ATOM 723 C CA . HIS A 1 91 ? 17.502 -5.064 -33.854 1.00 93.38 91 HIS A CA 1
ATOM 724 C C . HIS A 1 91 ? 16.087 -4.690 -34.331 1.00 93.38 91 HIS A C 1
ATOM 726 O O . HIS A 1 91 ? 15.935 -3.722 -35.076 1.00 93.38 91 HIS A O 1
ATOM 732 N N . PRO A 1 92 ? 15.028 -5.392 -33.885 1.00 92.56 92 PRO A N 1
ATOM 733 C CA . PRO A 1 92 ? 13.634 -5.036 -34.176 1.00 92.56 92 PRO A CA 1
ATOM 734 C C . PRO A 1 92 ? 13.218 -3.639 -33.686 1.00 92.56 92 PRO A C 1
ATOM 736 O O . PRO A 1 92 ? 12.268 -3.070 -34.220 1.00 92.56 92 PRO A O 1
ATOM 739 N N . GLY A 1 93 ? 13.908 -3.077 -32.689 1.00 93.50 93 GLY A N 1
ATOM 740 C CA . GLY A 1 93 ? 13.645 -1.731 -32.182 1.00 93.50 93 GLY A CA 1
ATOM 741 C C . GLY A 1 93 ? 14.472 -1.393 -30.945 1.00 93.50 93 GLY A C 1
ATOM 742 O O . GLY A 1 93 ? 15.405 -2.119 -30.597 1.00 93.50 93 GLY A O 1
ATOM 743 N N . GLY A 1 94 ? 14.145 -0.289 -30.274 1.00 93.56 94 GLY A N 1
ATOM 744 C CA . GLY A 1 94 ? 14.805 0.099 -29.027 1.00 93.56 94 GLY A CA 1
ATOM 745 C C . GLY A 1 94 ? 14.201 1.314 -28.332 1.00 93.56 94 GLY A C 1
ATOM 746 O O . GLY A 1 94 ? 13.510 2.127 -28.943 1.00 93.56 94 GLY A O 1
ATOM 747 N N . GLU A 1 95 ? 14.493 1.454 -27.042 1.00 93.56 95 GLU A N 1
ATOM 748 C CA . GLU A 1 95 ? 13.972 2.528 -26.198 1.00 93.56 95 GLU A CA 1
ATOM 749 C C . GLU A 1 95 ? 14.982 3.043 -25.158 1.00 93.56 95 GLU A C 1
ATOM 751 O O . GLU A 1 95 ? 15.967 2.393 -24.799 1.00 93.56 95 GLU A O 1
ATOM 756 N N . CYS A 1 96 ? 14.746 4.265 -24.671 1.00 94.00 96 CYS A N 1
ATOM 757 C CA . CYS A 1 96 ? 15.559 4.875 -23.623 1.00 94.00 96 CYS A CA 1
ATOM 758 C C . CYS A 1 96 ? 15.171 4.340 -22.232 1.00 94.00 96 CYS A C 1
ATOM 760 O O . CYS A 1 96 ? 14.163 4.781 -21.677 1.00 94.00 96 CYS A O 1
ATOM 762 N N . GLN A 1 97 ? 16.011 3.505 -21.618 1.00 90.88 97 GLN A N 1
ATOM 763 C CA . GLN A 1 97 ? 15.788 2.953 -20.274 1.00 90.88 97 GLN A CA 1
ATOM 764 C C . GLN A 1 97 ? 16.772 3.502 -19.222 1.00 90.88 97 GLN A C 1
ATOM 766 O O . GLN A 1 97 ? 17.867 3.978 -19.536 1.00 90.88 97 GLN A O 1
ATOM 771 N N . GLY A 1 98 ? 16.383 3.409 -17.946 1.00 85.06 98 GLY A N 1
ATOM 772 C CA . GLY A 1 98 ? 17.203 3.774 -16.785 1.00 85.06 98 GLY A CA 1
ATOM 773 C C . GLY A 1 98 ? 16.895 5.149 -16.182 1.00 85.06 98 GLY A C 1
ATOM 774 O O . GLY A 1 98 ? 16.043 5.893 -16.664 1.00 85.06 98 GLY A O 1
ATOM 775 N N . PHE A 1 99 ? 17.610 5.484 -15.107 1.00 80.56 99 PHE A N 1
ATOM 776 C CA . PHE A 1 99 ? 17.551 6.792 -14.452 1.00 80.56 99 PHE A CA 1
ATOM 777 C C . PHE A 1 99 ? 18.765 7.636 -14.870 1.00 80.56 99 PHE A C 1
ATOM 779 O O . PHE A 1 99 ? 19.843 7.105 -15.108 1.00 80.56 99 PHE A O 1
ATOM 786 N N . ILE A 1 100 ? 18.545 8.941 -15.023 1.00 83.19 100 ILE A N 1
ATOM 787 C CA . ILE A 1 100 ? 19.382 9.933 -15.723 1.00 83.19 100 ILE A CA 1
ATOM 788 C C . ILE A 1 100 ? 20.913 9.719 -15.547 1.00 83.19 100 ILE A C 1
ATOM 790 O O . ILE A 1 100 ? 21.384 9.719 -14.411 1.00 83.19 100 ILE A O 1
ATOM 794 N N . PRO A 1 101 ? 21.705 9.645 -16.644 1.00 73.38 101 PRO A N 1
ATOM 795 C CA . PRO A 1 101 ? 21.270 9.676 -18.039 1.00 73.38 101 PRO A CA 1
ATOM 796 C C . PRO A 1 101 ? 20.682 8.329 -18.478 1.00 73.38 101 PRO A C 1
ATOM 798 O O . PRO A 1 101 ? 21.268 7.274 -18.246 1.00 73.38 101 PRO A O 1
ATOM 801 N N . ARG A 1 102 ? 19.539 8.368 -19.174 1.00 88.31 102 ARG A N 1
ATOM 802 C CA . ARG A 1 102 ? 18.955 7.158 -19.769 1.00 88.31 102 ARG A CA 1
ATOM 803 C C . ARG A 1 102 ? 19.909 6.586 -20.819 1.00 88.31 102 ARG A C 1
ATOM 805 O O . ARG A 1 102 ? 20.528 7.351 -21.562 1.00 88.31 102 ARG A O 1
ATOM 812 N N . ARG A 1 103 ? 20.009 5.262 -20.908 1.00 91.75 103 ARG A N 1
ATOM 813 C CA . ARG A 1 103 ? 20.757 4.559 -21.959 1.00 91.75 103 ARG A CA 1
ATOM 814 C C . ARG A 1 103 ? 19.801 4.084 -23.045 1.00 91.75 103 ARG A C 1
ATOM 816 O O . ARG A 1 103 ? 18.641 3.804 -22.766 1.00 91.75 103 ARG A O 1
ATOM 823 N N . CYS A 1 104 ? 20.295 4.018 -24.273 1.00 94.06 104 CYS A N 1
ATOM 824 C CA . CYS A 1 104 ? 19.564 3.396 -25.368 1.00 94.06 104 CYS A CA 1
ATOM 825 C C . CYS A 1 104 ? 19.712 1.871 -25.274 1.00 94.06 104 CYS A C 1
ATOM 827 O O . CYS A 1 104 ? 20.837 1.365 -25.324 1.00 94.06 104 CYS A O 1
ATOM 829 N N . MET A 1 105 ? 18.591 1.169 -25.112 1.00 94.44 105 MET A N 1
ATOM 830 C CA . MET A 1 105 ? 18.518 -0.289 -25.053 1.00 94.44 105 MET A CA 1
ATOM 831 C C . MET A 1 105 ? 17.764 -0.790 -26.286 1.00 94.44 105 MET A C 1
ATOM 833 O O . MET A 1 105 ? 16.623 -0.396 -26.519 1.00 94.44 105 MET A O 1
ATOM 837 N N . CYS A 1 106 ? 18.410 -1.634 -27.079 1.00 94.75 106 CYS A N 1
ATOM 838 C CA . CYS A 1 106 ? 17.827 -2.305 -28.230 1.00 94.75 106 CYS A CA 1
ATOM 839 C C . CYS A 1 106 ? 17.147 -3.603 -27.811 1.00 94.75 106 CYS A C 1
ATOM 841 O O . CYS A 1 106 ? 17.630 -4.301 -26.919 1.00 94.75 106 CYS A O 1
ATOM 843 N N . ILE A 1 107 ? 16.050 -3.927 -28.482 1.00 92.75 107 ILE A N 1
ATOM 844 C CA . ILE A 1 107 ? 15.316 -5.174 -28.288 1.00 92.75 107 ILE A CA 1
ATOM 845 C C . ILE A 1 107 ? 16.032 -6.273 -29.084 1.00 92.75 107 ILE A C 1
ATOM 847 O O . ILE A 1 107 ? 16.348 -6.075 -30.256 1.00 92.75 107 ILE A O 1
ATOM 851 N N . CYS A 1 108 ? 16.322 -7.404 -28.450 1.00 84.38 108 CYS A N 1
ATOM 852 C CA . CYS A 1 108 ? 16.671 -8.670 -29.091 1.00 84.38 108 CYS A CA 1
ATOM 853 C C . CYS A 1 108 ? 15.459 -9.618 -29.047 1.00 84.38 108 CYS A C 1
ATOM 855 O O . CYS A 1 108 ? 15.460 -10.542 -29.878 1.00 84.38 108 CYS A O 1
#

Radius of gyration: 38.89 Å; chains: 1; bounding box: 61×24×108 Å

pLDDT: mean 85.41, std 11.13, range [52.75, 96.0]

Secondary structure (DSSP, 8-state):
-HHHHH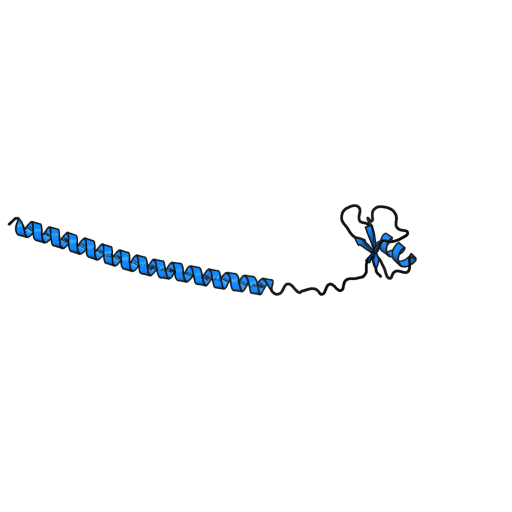HHHHHHHHHHHHHHHHHHHHHHHHHHHHHHHHHHHHHHHHHHHHHHHHT----------EEE-SS--S----HHHHHHHHHHTT-SEEEEESSSSPEEEEE-

Foldseek 3Di:
DVVVVVVVVVVVVVVVVVVVVVVVVVVVVVVVVVVVVVVVVVVVVVVVVCVVVVPPDPPPCPPFDKDFQPPDDDADPDQVVLQVSLVVVVANGWGFDDDPSTTIITTD

Sequence (108 aa):
SQTFIYYIKKQLQRNSYKEKDTLNSELARASKISVAMERKTLAIMFFFLLVLTADVCVKKAEADCYTPSAHFKGACFQSDNCNYQCTREGHPGGECQGFIPRRCMCIC

InterPro domains:
  IPR003614 Knottins-like [PF00304] (65-107)
  IPR003614 Knottins-like [SM00505] (64-108)
  IPR008176 Defensin, plant [PS00940] (63-86)
  IPR036574 Knottin, scorpion toxin-like superfamily [G3DSA:3.30.30.10] (61-108)
  IPR036574 Knottin, scorpion toxin-like superfamily [SSF57095] (65-107)

Organism: Vigna mungo (NCBI:txid3915)